Protein AF-A0A7S3J1A9-F1 (afdb_monomer_lite)

Organism: NCBI:txid151035

Sequence (138 aa):
MFFVVIFVLTLVISIMAWPLTWRILWYIKWNLLSIIAGSLINVILKLIMNKLCYNFDHIKRRSLLSIFDFFLLQLAIVAGIVSAISRFGILCAILFLSIMRIDVNSAPDWFSNLLYIDMFNKSYYASILIQHTHNNPI

Foldseek 3Di:
DVVVVVVVVVVVVCVVCVVVVVVVVVVVVVVVVVVVVVVVVVVVVVVVCCVVQDDPPDGPDPPVVVVVVVVVVVVVVVVVVVVVVVVVVVLVVQLVVCVVPLCDDNDDPVVCVVDVPNVSNVVVVVVVVVCCVVPPPD

Radius of gyration: 26.83 Å; chains: 1; bounding box: 64×51×62 Å

Structure (mmCIF, N/CA/C/O backbone):
data_AF-A0A7S3J1A9-F1
#
_entry.id   AF-A0A7S3J1A9-F1
#
loop_
_atom_site.group_PDB
_atom_site.id
_atom_site.type_symbol
_atom_site.label_atom_id
_atom_site.label_alt_id
_atom_site.label_comp_id
_atom_site.label_asym_id
_atom_site.label_entity_id
_atom_site.label_seq_id
_atom_site.pdbx_PDB_ins_code
_atom_site.Cartn_x
_atom_site.Cartn_y
_atom_site.Cartn_z
_atom_site.occupancy
_atom_site.B_iso_or_equiv
_atom_site.auth_seq_id
_atom_site.auth_comp_id
_atom_site.auth_asym_id
_atom_site.auth_atom_id
_atom_site.pdbx_PDB_model_num
ATOM 1 N N . MET A 1 1 ? 38.473 7.982 -18.593 1.00 68.62 1 MET A N 1
ATOM 2 C CA . MET A 1 1 ? 38.228 9.436 -18.426 1.00 68.62 1 MET A CA 1
ATOM 3 C C . MET A 1 1 ? 36.762 9.769 -18.161 1.00 68.62 1 MET A C 1
ATOM 5 O O . MET A 1 1 ? 36.497 10.393 -17.147 1.00 68.62 1 MET A O 1
ATOM 9 N N . PHE A 1 2 ? 35.811 9.319 -18.988 1.00 80.25 2 PHE A N 1
ATOM 10 C CA . PHE A 1 2 ? 34.377 9.636 -18.843 1.00 80.25 2 PHE A CA 1
ATOM 11 C C . PHE A 1 2 ? 33.778 9.320 -17.455 1.00 80.25 2 PHE A C 1
ATOM 13 O O . PHE A 1 2 ? 33.135 10.175 -16.854 1.00 80.25 2 PHE A O 1
ATOM 20 N N . PHE A 1 3 ? 34.081 8.147 -16.887 1.00 86.00 3 PHE A N 1
ATOM 21 C CA . PHE A 1 3 ? 33.621 7.765 -15.542 1.00 86.00 3 PHE A CA 1
ATOM 22 C C . PHE A 1 3 ? 34.115 8.692 -14.424 1.00 86.00 3 PHE A C 1
ATOM 24 O O . PHE A 1 3 ? 33.370 8.977 -13.494 1.00 86.00 3 PHE A O 1
ATOM 31 N N . VAL A 1 4 ? 35.349 9.195 -14.526 1.00 91.00 4 VAL A N 1
ATOM 32 C CA . VAL A 1 4 ? 35.919 10.114 -13.526 1.00 91.00 4 VAL A CA 1
ATOM 33 C C . VAL A 1 4 ? 35.202 11.461 -13.584 1.00 91.00 4 VAL A C 1
ATOM 35 O O . VAL A 1 4 ? 34.870 12.026 -12.548 1.00 91.00 4 VAL A O 1
ATOM 38 N N . VAL A 1 5 ? 34.896 11.944 -14.792 1.00 92.56 5 VAL A N 1
ATOM 39 C CA . VAL A 1 5 ? 34.158 13.199 -14.994 1.00 92.56 5 VAL A CA 1
ATOM 40 C C . VAL A 1 5 ? 32.734 13.096 -14.444 1.00 92.56 5 VAL A C 1
ATOM 42 O O . VAL A 1 5 ? 32.302 13.992 -13.722 1.00 92.56 5 VAL A O 1
ATOM 45 N N . ILE A 1 6 ? 32.030 11.989 -14.713 1.00 94.19 6 ILE A N 1
ATOM 46 C CA . ILE A 1 6 ? 30.692 11.745 -14.152 1.00 94.19 6 ILE A CA 1
ATOM 47 C C . ILE A 1 6 ? 30.747 11.693 -12.629 1.00 94.19 6 ILE A C 1
ATOM 49 O O . ILE A 1 6 ? 29.942 12.354 -11.981 1.00 94.19 6 ILE A O 1
ATOM 53 N N . PHE A 1 7 ? 31.706 10.958 -12.061 1.00 93.69 7 PHE A N 1
ATOM 54 C CA . PHE A 1 7 ? 31.826 10.804 -10.615 1.00 93.69 7 PHE A CA 1
ATOM 55 C C . PHE A 1 7 ? 32.035 12.153 -9.913 1.00 93.69 7 PHE A C 1
ATOM 57 O O . PHE A 1 7 ? 31.325 12.473 -8.958 1.00 93.69 7 PHE A O 1
ATOM 64 N N . VAL A 1 8 ? 32.944 12.986 -10.432 1.00 94.00 8 VAL A N 1
ATOM 65 C CA . VAL A 1 8 ? 33.196 14.333 -9.900 1.00 94.00 8 VAL A CA 1
ATOM 66 C C . VAL A 1 8 ? 31.949 15.215 -10.016 1.00 94.00 8 VAL A C 1
ATOM 68 O O . VAL A 1 8 ? 31.579 15.869 -9.042 1.00 94.00 8 VAL A O 1
ATOM 71 N N . LEU A 1 9 ? 31.249 15.187 -11.155 1.00 91.56 9 LEU A N 1
ATOM 72 C CA . LEU A 1 9 ? 29.998 15.930 -11.341 1.00 91.56 9 LEU A CA 1
ATOM 73 C C . LEU A 1 9 ? 28.907 15.488 -10.359 1.00 91.56 9 LEU A C 1
ATOM 75 O O . LEU A 1 9 ? 28.281 16.338 -9.729 1.00 91.56 9 LEU A O 1
ATOM 79 N N . THR A 1 10 ? 28.705 14.181 -10.170 1.00 91.38 10 THR A N 1
ATOM 80 C CA . THR A 1 10 ? 27.727 13.671 -9.196 1.00 91.38 10 THR A CA 1
ATOM 81 C C . THR A 1 10 ? 28.057 14.092 -7.767 1.00 91.38 10 THR A C 1
ATOM 83 O O . THR A 1 10 ? 27.149 14.420 -7.007 1.00 91.38 10 THR A O 1
ATOM 86 N N . LEU A 1 11 ? 29.342 14.151 -7.406 1.00 92.88 11 LEU A N 1
ATOM 87 C CA . LEU A 1 11 ? 29.784 14.545 -6.068 1.00 92.88 11 LEU A CA 1
ATOM 88 C C . LEU A 1 11 ? 29.520 16.038 -5.818 1.00 92.88 11 LEU A C 1
ATOM 90 O O . LEU A 1 11 ? 28.945 16.403 -4.792 1.00 92.88 11 LEU A O 1
ATOM 94 N N . VAL A 1 12 ? 29.842 16.895 -6.793 1.00 92.31 12 VAL A N 1
ATOM 95 C CA . VAL A 1 12 ? 29.558 18.339 -6.731 1.00 92.31 12 VAL A CA 1
ATOM 96 C C . VAL A 1 12 ? 28.052 18.599 -6.644 1.00 92.31 12 VAL A C 1
ATOM 98 O O . VAL A 1 12 ? 27.609 19.342 -5.767 1.00 92.31 12 VAL A O 1
ATOM 101 N N . ILE A 1 13 ? 27.250 17.940 -7.487 1.00 91.25 13 ILE A N 1
ATOM 102 C CA . ILE A 1 13 ? 25.786 18.071 -7.466 1.00 91.25 13 ILE A CA 1
ATOM 103 C C . ILE A 1 13 ? 25.218 17.597 -6.122 1.00 91.25 13 ILE A C 1
ATOM 105 O O . ILE A 1 13 ? 24.353 18.266 -5.561 1.00 91.25 13 ILE A O 1
ATOM 109 N N . SER A 1 14 ? 25.724 16.494 -5.563 1.00 88.25 14 SER A N 1
ATOM 110 C CA . SER A 1 14 ? 25.272 15.982 -4.266 1.00 88.25 14 SER A CA 1
ATOM 111 C C . SER A 1 14 ? 25.549 16.961 -3.122 1.00 88.25 14 SER A C 1
ATOM 113 O O . SER A 1 14 ? 24.694 17.139 -2.254 1.00 88.25 14 SER A O 1
ATOM 115 N N . ILE A 1 15 ? 26.712 17.623 -3.115 1.00 90.88 15 ILE A N 1
ATOM 116 C CA . ILE A 1 15 ? 27.050 18.636 -2.101 1.00 90.88 15 ILE A CA 1
ATOM 117 C C . ILE A 1 15 ? 26.143 19.863 -2.248 1.00 90.88 15 ILE A C 1
ATOM 119 O O . ILE A 1 15 ? 25.618 20.366 -1.255 1.00 90.88 15 ILE A O 1
ATOM 123 N N . MET A 1 16 ? 25.901 20.322 -3.478 1.00 89.12 16 MET A N 1
ATOM 124 C CA . MET A 1 16 ? 25.015 21.464 -3.735 1.00 89.12 16 MET A CA 1
ATOM 125 C C . MET A 1 16 ? 23.542 21.154 -3.427 1.00 89.12 16 MET A C 1
ATOM 127 O O . MET A 1 16 ? 22.804 22.037 -2.991 1.00 89.12 16 MET A O 1
ATOM 131 N N . ALA A 1 17 ? 23.112 19.903 -3.607 1.00 89.25 17 ALA A N 1
ATOM 132 C CA . ALA A 1 17 ? 21.761 19.448 -3.293 1.00 89.25 17 ALA A CA 1
ATOM 133 C C . ALA A 1 17 ? 21.540 19.194 -1.791 1.00 89.25 17 ALA A C 1
ATOM 135 O O . ALA A 1 17 ? 20.392 19.186 -1.339 1.00 89.25 17 ALA A O 1
ATOM 136 N N . TRP A 1 18 ? 22.602 19.040 -0.993 1.00 88.88 18 TRP A N 1
ATOM 137 C CA . TRP A 1 18 ? 22.519 18.788 0.450 1.00 88.88 18 TRP A CA 1
ATOM 138 C C . TRP A 1 18 ? 21.589 19.753 1.219 1.00 88.88 18 TRP A C 1
ATOM 140 O O . TRP A 1 18 ? 20.672 19.276 1.896 1.00 88.88 18 TRP A O 1
ATOM 150 N N . PRO A 1 19 ? 21.695 21.093 1.092 1.00 90.00 19 PRO A N 1
ATOM 151 C CA . PRO A 1 19 ? 20.779 22.010 1.779 1.00 90.00 19 PRO A CA 1
ATOM 152 C C . PRO A 1 19 ? 19.316 21.852 1.339 1.00 90.00 19 PRO A C 1
ATOM 154 O O . PRO A 1 19 ? 18.408 22.037 2.153 1.00 90.00 19 PRO A O 1
ATOM 157 N N . LEU A 1 20 ? 19.072 21.484 0.076 1.00 85.00 20 LEU A N 1
ATOM 158 C CA . LEU A 1 20 ? 17.727 21.208 -0.429 1.00 85.00 20 LEU A CA 1
ATOM 159 C C . LEU A 1 20 ? 17.166 19.933 0.213 1.00 85.00 20 LEU A C 1
ATOM 161 O O . LEU A 1 20 ? 16.057 19.953 0.748 1.00 85.00 20 LEU A O 1
ATOM 165 N N . THR A 1 21 ? 17.953 18.851 0.232 1.00 84.44 21 THR A N 1
ATOM 166 C CA . THR A 1 21 ? 17.555 17.584 0.867 1.00 84.44 21 THR A CA 1
ATOM 167 C C . THR A 1 21 ? 17.262 17.763 2.356 1.00 84.44 21 THR A C 1
ATOM 169 O O . THR A 1 21 ? 16.259 17.250 2.850 1.00 84.44 21 THR A O 1
ATOM 172 N N . TRP A 1 22 ? 18.057 18.576 3.058 1.00 86.12 22 TRP A N 1
ATOM 173 C CA . TRP A 1 22 ? 17.842 18.876 4.471 1.00 86.12 22 TRP A CA 1
ATOM 174 C C . TRP A 1 22 ? 16.535 19.638 4.717 1.00 86.12 22 TRP A C 1
ATOM 176 O O . TRP A 1 22 ? 15.776 19.291 5.622 1.00 86.12 22 TRP A O 1
ATOM 186 N N . ARG A 1 23 ? 16.215 20.641 3.888 1.00 85.31 23 ARG A N 1
ATOM 187 C CA . ARG A 1 23 ? 14.939 21.377 3.980 1.00 85.31 23 ARG A CA 1
ATOM 188 C C . ARG A 1 23 ? 13.735 20.472 3.732 1.00 85.31 23 ARG A C 1
ATOM 190 O O . ARG A 1 23 ? 12.756 20.550 4.471 1.00 85.31 23 ARG A O 1
ATOM 197 N N . ILE A 1 24 ? 13.825 19.596 2.732 1.00 81.94 24 ILE A N 1
ATOM 198 C CA . ILE A 1 24 ? 12.774 18.622 2.417 1.00 81.94 24 ILE A CA 1
ATOM 199 C C . ILE A 1 24 ? 12.571 17.660 3.596 1.00 81.94 24 ILE A C 1
ATOM 201 O O . ILE A 1 24 ? 11.437 17.454 4.024 1.00 81.94 24 ILE A O 1
ATOM 205 N N . LEU A 1 25 ? 13.650 17.138 4.187 1.00 82.38 25 LEU A N 1
ATOM 206 C CA . LEU A 1 25 ? 13.582 16.266 5.366 1.00 82.38 25 LEU A CA 1
ATOM 207 C C . LEU A 1 25 ? 12.901 16.944 6.561 1.00 82.38 25 LEU A C 1
ATOM 209 O O . LEU A 1 25 ? 12.049 16.336 7.208 1.00 82.38 25 LEU A O 1
ATOM 213 N N . TRP A 1 26 ? 13.222 18.210 6.839 1.00 81.88 26 TRP A N 1
ATOM 214 C CA . TRP A 1 26 ? 12.584 18.958 7.928 1.00 81.88 26 TRP A CA 1
ATOM 215 C C . TRP A 1 26 ? 11.103 19.235 7.687 1.00 81.88 26 TRP A C 1
ATOM 217 O O . TRP A 1 26 ? 10.315 19.192 8.633 1.00 81.88 26 TRP A O 1
ATOM 227 N N . TYR A 1 27 ? 10.712 19.475 6.437 1.00 81.25 27 TYR A N 1
ATOM 228 C CA . TYR A 1 27 ? 9.307 19.633 6.076 1.00 81.25 27 TYR A CA 1
ATOM 229 C C . TYR A 1 27 ? 8.535 18.315 6.234 1.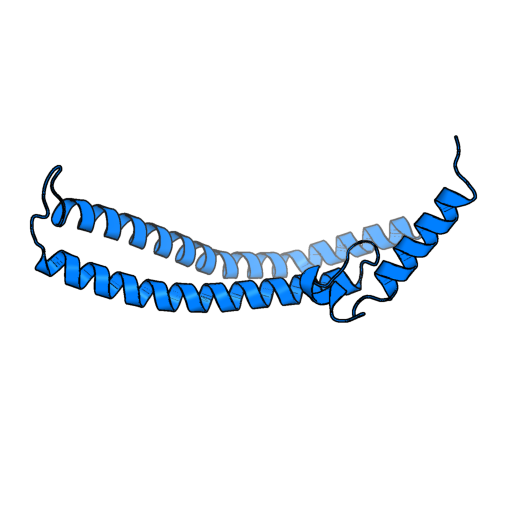00 81.25 27 TYR A C 1
ATOM 231 O O . TYR A 1 27 ? 7.450 18.278 6.813 1.00 81.25 27 TYR A O 1
ATOM 239 N N . ILE A 1 28 ? 9.134 17.203 5.798 1.00 82.38 28 ILE A N 1
ATOM 240 C CA . ILE A 1 28 ? 8.545 15.865 5.911 1.00 82.38 28 ILE A CA 1
ATOM 241 C C . ILE A 1 28 ? 8.446 15.417 7.376 1.00 82.38 28 ILE A C 1
ATOM 243 O O . ILE A 1 28 ? 7.468 14.766 7.736 1.00 82.38 28 ILE A O 1
ATOM 247 N N . LYS A 1 29 ? 9.398 15.791 8.243 1.00 83.81 29 LYS A N 1
ATOM 248 C CA . LYS A 1 29 ? 9.416 15.407 9.666 1.00 83.81 29 LYS A CA 1
ATOM 249 C C . LYS A 1 29 ? 8.092 15.704 10.372 1.00 83.81 29 LYS A C 1
ATOM 251 O O . LYS A 1 29 ? 7.569 14.834 11.062 1.00 83.81 29 LYS A O 1
ATOM 256 N N . TRP A 1 30 ? 7.550 16.909 10.206 1.00 78.38 30 TRP A N 1
ATOM 257 C CA . TRP A 1 30 ? 6.307 17.306 10.874 1.00 78.38 30 TRP A CA 1
ATOM 258 C C . TRP A 1 30 ? 5.088 16.557 10.330 1.00 78.38 30 TRP A C 1
ATOM 260 O O . TRP A 1 30 ? 4.215 16.171 11.107 1.00 78.38 30 TRP A O 1
ATOM 270 N N . ASN A 1 31 ? 5.075 16.267 9.028 1.00 79.06 31 ASN A N 1
ATOM 271 C CA . ASN A 1 31 ? 4.033 15.453 8.402 1.00 79.06 31 ASN A CA 1
ATOM 272 C C . ASN A 1 31 ? 4.106 13.981 8.838 1.00 79.06 31 ASN A C 1
ATOM 274 O O . ASN A 1 31 ? 3.083 13.365 9.110 1.00 79.06 31 ASN A O 1
ATOM 278 N N . LEU A 1 32 ? 5.304 13.405 8.966 1.00 77.75 32 LEU A N 1
ATOM 279 C CA . LEU A 1 32 ? 5.461 12.047 9.498 1.00 77.75 32 LEU A CA 1
ATOM 280 C C . LEU A 1 32 ? 5.003 11.967 10.957 1.00 77.75 32 LEU A C 1
ATOM 282 O O . LEU A 1 32 ? 4.336 11.010 11.349 1.00 77.75 32 LEU A O 1
ATOM 286 N N . LEU A 1 33 ? 5.319 12.987 11.754 1.00 77.69 33 LEU A N 1
ATOM 287 C CA . LEU A 1 33 ? 4.950 13.031 13.163 1.00 77.69 33 LEU A CA 1
ATOM 288 C C . LEU A 1 33 ? 3.432 13.170 13.348 1.00 77.69 33 LEU A C 1
ATOM 290 O O . LEU A 1 33 ? 2.875 12.506 14.219 1.00 77.69 33 LEU A O 1
ATOM 294 N N . SER A 1 34 ? 2.745 13.944 12.501 1.00 77.12 34 SER A N 1
ATOM 295 C CA . SER A 1 34 ? 1.280 14.045 12.534 1.00 77.12 34 SER A CA 1
ATOM 296 C C . SER A 1 34 ? 0.590 12.736 12.133 1.00 77.12 34 SER A C 1
ATOM 298 O O . SER A 1 34 ? -0.392 12.351 12.769 1.00 77.12 34 SER A O 1
ATOM 300 N N . ILE A 1 35 ? 1.136 12.000 11.157 1.00 79.38 35 ILE A N 1
ATOM 301 C CA . ILE A 1 35 ? 0.634 10.671 10.765 1.00 79.38 35 ILE A CA 1
ATOM 302 C C . ILE A 1 35 ? 0.774 9.676 11.925 1.00 79.38 35 ILE A C 1
ATOM 304 O O . ILE A 1 35 ? -0.188 8.987 12.277 1.00 79.38 35 ILE A O 1
ATOM 308 N N . ILE A 1 36 ? 1.952 9.623 12.556 1.00 80.19 36 ILE A N 1
ATOM 309 C CA . ILE A 1 36 ? 2.204 8.722 13.688 1.00 80.19 36 ILE A CA 1
ATOM 310 C C . ILE A 1 36 ? 1.300 9.090 14.870 1.00 80.19 36 ILE A C 1
ATOM 312 O O . ILE A 1 36 ? 0.636 8.211 15.426 1.00 80.19 36 ILE A O 1
ATOM 316 N N . ALA A 1 37 ? 1.208 10.379 15.210 1.00 79.25 37 ALA A N 1
ATOM 317 C CA . ALA A 1 37 ? 0.355 10.866 16.289 1.00 79.25 37 ALA A CA 1
ATOM 318 C C . ALA A 1 37 ? -1.125 10.525 16.053 1.00 79.25 37 ALA A C 1
ATOM 320 O O . ALA A 1 37 ? -1.784 10.018 16.960 1.00 79.25 37 ALA A O 1
ATOM 321 N N . GLY A 1 38 ? -1.636 10.715 14.832 1.00 82.19 38 GLY A N 1
ATOM 322 C CA . GLY A 1 38 ? -3.009 10.350 14.478 1.00 82.19 38 GLY A CA 1
ATOM 323 C C . GLY A 1 38 ? -3.289 8.853 14.647 1.00 82.19 38 GLY A C 1
ATOM 324 O O . GLY A 1 38 ? -4.330 8.470 15.186 1.00 82.19 38 GLY A O 1
ATOM 325 N N . SER A 1 39 ? -2.339 7.993 14.260 1.00 79.88 39 SER A N 1
ATOM 326 C CA . SER A 1 39 ? -2.469 6.543 14.457 1.00 79.88 39 SER A CA 1
ATOM 327 C C . SER A 1 39 ? -2.525 6.161 15.942 1.00 79.88 39 SER A C 1
ATOM 329 O O . SER A 1 39 ? -3.385 5.376 16.345 1.00 79.88 39 SER A O 1
ATOM 331 N N . LEU A 1 40 ? -1.676 6.777 16.772 1.00 83.81 40 LEU A N 1
ATOM 332 C CA . LEU A 1 40 ? -1.622 6.527 18.211 1.00 83.81 40 LEU A CA 1
ATOM 333 C C . LEU A 1 40 ? -2.903 6.986 18.908 1.00 83.81 40 LEU A C 1
ATOM 335 O O . LEU A 1 40 ? -3.453 6.242 19.717 1.00 83.81 40 LEU A O 1
ATOM 339 N N . ILE A 1 41 ? -3.421 8.165 18.553 1.00 85.94 41 ILE A N 1
ATOM 340 C CA . ILE A 1 41 ? -4.686 8.684 19.091 1.00 85.94 41 ILE A CA 1
ATOM 341 C C . ILE A 1 41 ? -5.835 7.711 18.796 1.00 85.94 41 ILE A C 1
ATOM 343 O O . ILE A 1 41 ? -6.615 7.401 19.695 1.00 85.94 41 ILE A O 1
ATOM 347 N N . ASN A 1 42 ? -5.908 7.163 17.580 1.00 84.69 42 ASN A N 1
ATOM 348 C CA . ASN A 1 42 ? -6.931 6.178 17.219 1.00 84.69 42 ASN A CA 1
ATOM 349 C C . ASN A 1 42 ? -6.823 4.877 18.027 1.00 84.69 42 ASN A C 1
ATOM 351 O O . ASN A 1 42 ? -7.843 4.331 18.453 1.00 84.69 42 ASN A O 1
ATOM 355 N N . VAL A 1 43 ? -5.606 4.374 18.258 1.00 87.25 43 VAL A N 1
ATOM 356 C CA . VAL A 1 43 ? -5.383 3.178 19.089 1.00 87.25 43 VAL A CA 1
ATOM 357 C C . VAL A 1 43 ? -5.808 3.439 20.533 1.00 87.25 43 VAL A C 1
ATOM 359 O O . VAL A 1 43 ? -6.539 2.638 21.114 1.00 87.25 43 VAL A O 1
ATOM 362 N N . ILE A 1 44 ? -5.412 4.583 21.092 1.00 89.25 44 ILE A N 1
ATOM 363 C CA . ILE A 1 44 ? -5.767 4.981 22.457 1.00 89.25 44 ILE A CA 1
ATOM 364 C C . ILE A 1 44 ? -7.287 5.130 22.596 1.00 89.25 44 ILE A C 1
ATOM 366 O O . ILE A 1 44 ? -7.866 4.573 23.527 1.00 89.25 44 ILE A O 1
ATOM 370 N N . LEU A 1 45 ? -7.957 5.800 21.652 1.00 87.62 45 LEU A N 1
ATOM 371 C CA . LEU A 1 45 ? -9.417 5.941 21.646 1.00 87.62 45 LEU A CA 1
ATOM 372 C C . LEU A 1 45 ? -10.121 4.583 21.632 1.00 87.62 45 LEU A C 1
ATOM 374 O O . LEU A 1 45 ? -11.037 4.366 22.426 1.00 87.62 45 LEU A O 1
ATOM 378 N N . LYS A 1 46 ? -9.669 3.644 20.792 1.00 86.12 46 LYS A N 1
ATOM 379 C CA . LYS A 1 46 ? -10.222 2.283 20.757 1.00 86.12 46 LYS A CA 1
ATOM 380 C C . LYS A 1 46 ? -10.019 1.548 22.079 1.00 86.12 46 LYS A C 1
ATOM 382 O O . LYS A 1 46 ? -10.957 0.917 22.554 1.00 86.12 46 LYS A O 1
ATOM 387 N N . LEU A 1 47 ? -8.843 1.649 22.702 1.00 89.12 47 LEU A N 1
ATOM 388 C CA . LEU A 1 47 ? -8.573 1.020 24.000 1.00 89.12 47 LEU A CA 1
ATOM 389 C C . LEU A 1 47 ? -9.458 1.593 25.114 1.00 89.12 47 LEU A C 1
ATOM 391 O O . LEU A 1 47 ? -10.031 0.832 25.897 1.00 89.12 47 LEU A O 1
ATOM 395 N N . ILE A 1 48 ? -9.609 2.920 25.166 1.00 88.88 48 ILE A N 1
ATOM 396 C CA . ILE A 1 48 ? -10.465 3.591 26.152 1.00 88.88 48 ILE A CA 1
ATOM 397 C C . ILE A 1 48 ? -11.926 3.184 25.938 1.00 88.88 48 ILE A C 1
ATOM 399 O O . ILE A 1 48 ? -12.592 2.780 26.890 1.00 88.88 48 ILE A O 1
ATOM 403 N N . MET A 1 49 ? -12.424 3.239 24.700 1.00 85.19 49 MET A N 1
ATOM 404 C CA . MET A 1 49 ? -13.809 2.867 24.400 1.00 85.19 49 MET A CA 1
ATOM 405 C C . MET A 1 49 ? -14.081 1.392 24.665 1.00 85.19 49 MET A C 1
ATOM 407 O O . MET A 1 49 ? -15.136 1.072 25.210 1.00 85.19 49 MET A O 1
ATOM 411 N N . ASN A 1 50 ? -13.126 0.507 24.369 1.00 86.69 50 ASN A N 1
ATOM 412 C CA . ASN A 1 50 ? -13.269 -0.913 24.662 1.00 86.69 50 ASN A CA 1
ATOM 413 C 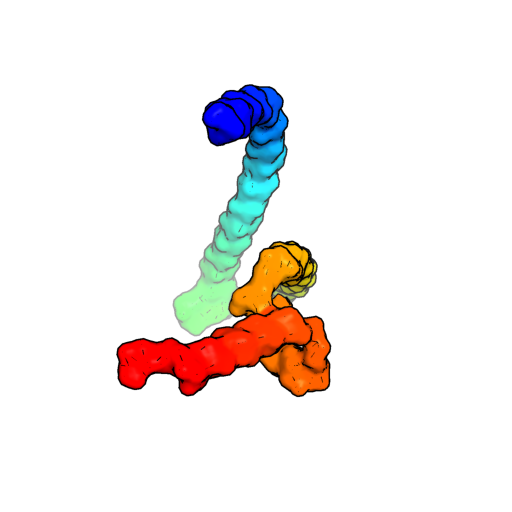C . ASN A 1 50 ? -13.419 -1.142 26.175 1.00 86.69 50 ASN A C 1
ATOM 415 O O . ASN A 1 50 ? -14.364 -1.785 26.619 1.00 86.69 50 ASN A O 1
ATOM 419 N N . LYS A 1 51 ? -12.571 -0.493 26.983 1.00 87.12 51 LYS A N 1
ATOM 420 C CA . LYS A 1 51 ? -12.632 -0.570 28.451 1.00 87.12 51 LYS A CA 1
ATOM 421 C C . LYS A 1 51 ? -13.919 0.020 29.047 1.00 87.12 51 LYS A C 1
ATOM 423 O O . LYS A 1 51 ? -14.367 -0.429 30.102 1.00 87.12 51 LYS A O 1
ATOM 428 N N . LEU A 1 52 ? -14.500 1.042 28.414 1.00 85.19 52 LEU A N 1
ATOM 429 C CA . LEU A 1 52 ? -15.726 1.695 28.890 1.00 85.19 52 LEU A CA 1
ATOM 430 C C . LEU A 1 52 ? -17.007 0.967 28.454 1.00 85.19 52 LEU A C 1
ATOM 432 O O . LEU A 1 52 ? -17.960 0.896 29.234 1.00 85.19 52 LEU A O 1
ATOM 436 N N . CYS A 1 53 ? -17.048 0.454 27.224 1.00 84.19 53 CYS A N 1
ATOM 437 C CA . CYS A 1 53 ? -18.260 -0.103 26.621 1.00 84.19 53 CYS A CA 1
ATOM 438 C C . CYS A 1 53 ? -18.381 -1.620 26.800 1.00 84.19 53 CYS A C 1
ATOM 440 O O . CYS A 1 53 ? -19.505 -2.117 26.922 1.00 84.19 53 CYS A O 1
ATOM 442 N N . TYR A 1 54 ? -17.258 -2.341 26.865 1.00 82.50 54 TYR A N 1
ATOM 443 C CA . TYR A 1 54 ? -17.231 -3.796 26.971 1.00 82.50 54 TYR A CA 1
ATOM 444 C C . TYR A 1 54 ? -16.786 -4.253 28.365 1.00 82.50 54 TYR A C 1
ATOM 446 O O . TYR A 1 54 ? -15.826 -3.752 28.949 1.00 82.50 54 TYR A O 1
ATOM 454 N N . ASN A 1 55 ? -17.520 -5.219 28.907 1.00 81.12 55 ASN A N 1
ATOM 455 C CA . ASN A 1 55 ? -17.060 -6.120 29.956 1.00 81.12 55 ASN A CA 1
ATOM 456 C C . ASN A 1 55 ? -16.700 -7.466 29.317 1.00 81.12 55 ASN A C 1
ATOM 458 O O . ASN A 1 55 ? -17.112 -7.720 28.190 1.00 81.12 55 ASN A O 1
ATOM 462 N N . PHE A 1 56 ? -15.987 -8.331 30.047 1.00 73.12 56 PHE A N 1
ATOM 463 C CA . PHE A 1 56 ? -15.541 -9.641 29.547 1.00 73.12 56 PHE A CA 1
ATOM 464 C C . PHE A 1 56 ? -16.658 -10.450 28.855 1.00 73.12 56 PHE A C 1
ATOM 466 O O . PHE A 1 56 ? -16.397 -11.033 27.810 1.00 73.12 56 PHE A O 1
ATOM 473 N N . ASP A 1 57 ? -17.899 -10.380 29.363 1.00 77.75 57 ASP A N 1
ATOM 474 C CA . ASP A 1 57 ? -19.020 -11.190 28.855 1.00 77.75 57 ASP A CA 1
ATOM 475 C C . ASP A 1 57 ? -20.228 -10.397 28.323 1.00 77.75 57 ASP A C 1
ATOM 477 O O . ASP A 1 57 ? -21.144 -10.980 27.748 1.00 77.75 57 ASP A O 1
ATOM 481 N N . HIS A 1 58 ? -20.298 -9.074 28.519 1.00 81.94 58 HIS A N 1
ATOM 482 C CA . HIS A 1 58 ? -21.476 -8.297 28.108 1.00 81.94 58 HIS A CA 1
ATOM 483 C C . HIS A 1 58 ? -21.172 -6.831 27.787 1.00 81.94 58 HIS A C 1
ATOM 485 O O . HIS A 1 58 ? -20.222 -6.225 28.286 1.00 81.94 58 HIS A O 1
ATOM 491 N N . ILE A 1 59 ? -22.039 -6.231 26.970 1.00 84.94 59 ILE A N 1
ATOM 492 C CA . ILE A 1 59 ? -21.977 -4.812 26.609 1.00 84.94 59 ILE A CA 1
ATOM 493 C C . ILE A 1 59 ? -22.601 -3.993 27.745 1.00 84.94 59 ILE A C 1
ATOM 495 O O . ILE A 1 59 ? -23.803 -4.078 27.989 1.00 84.94 59 ILE A O 1
ATOM 499 N N . LYS A 1 60 ? -21.797 -3.169 28.428 1.00 84.00 60 LYS A N 1
ATOM 500 C CA . LYS A 1 60 ? -22.254 -2.331 29.555 1.00 84.00 60 LYS A CA 1
ATOM 501 C C . LYS A 1 60 ? -23.212 -1.224 29.114 1.00 84.00 60 LYS A C 1
ATOM 503 O O . LYS A 1 60 ? -24.167 -0.909 29.818 1.00 84.00 60 LYS A O 1
ATOM 508 N N . ARG A 1 61 ? -22.909 -0.561 27.993 1.00 84.44 61 ARG A N 1
ATOM 509 C CA . ARG A 1 61 ? -23.613 0.650 27.536 1.00 84.44 61 ARG A CA 1
ATOM 510 C C . ARG A 1 61 ? -23.817 0.623 26.025 1.00 84.44 61 ARG A C 1
ATOM 512 O O . ARG A 1 61 ? -23.000 1.132 25.264 1.00 84.44 61 ARG A O 1
ATOM 519 N N . ARG A 1 62 ? -24.945 0.051 25.597 1.00 86.38 62 ARG A N 1
ATOM 520 C CA . ARG A 1 62 ? -25.299 -0.119 24.176 1.00 86.38 62 ARG A CA 1
ATOM 521 C C . ARG A 1 62 ? -25.449 1.206 23.416 1.00 86.38 62 ARG A C 1
ATOM 523 O O . ARG A 1 62 ? -25.070 1.284 22.250 1.00 86.38 62 ARG A O 1
ATOM 530 N N . SER A 1 63 ? -25.973 2.245 24.068 1.00 87.44 63 SER A N 1
ATOM 531 C CA . SER A 1 63 ? -26.167 3.565 23.451 1.00 87.44 63 SER A CA 1
ATOM 532 C C . SER A 1 63 ? -24.841 4.243 23.095 1.00 87.44 63 SER A C 1
ATOM 534 O O . SER A 1 63 ? -24.677 4.697 21.967 1.00 87.44 63 SER A O 1
ATOM 536 N N . LEU A 1 64 ? -23.872 4.248 24.018 1.00 86.38 64 LEU A N 1
ATOM 537 C CA . LEU A 1 64 ? -22.539 4.813 23.774 1.00 86.38 64 LEU A CA 1
ATOM 538 C C . LEU A 1 64 ? -21.784 4.054 22.685 1.00 86.38 64 LEU A C 1
ATOM 540 O O . LEU A 1 64 ? -21.158 4.682 21.836 1.00 86.38 64 LEU A O 1
ATOM 544 N N . LEU A 1 65 ? -21.891 2.723 22.679 1.00 87.44 65 LEU A N 1
ATOM 545 C CA . LEU A 1 65 ? -21.272 1.902 21.645 1.00 87.44 65 LEU A CA 1
ATOM 546 C C . LEU A 1 65 ? -21.809 2.256 20.251 1.00 87.44 65 LEU A C 1
ATOM 548 O O . LEU A 1 65 ? -21.030 2.473 19.334 1.00 87.44 65 LEU A O 1
ATOM 552 N N . SER A 1 66 ? -23.128 2.412 20.119 1.00 88.62 66 SER A N 1
ATOM 553 C CA . SER A 1 66 ? -23.760 2.730 18.830 1.00 88.62 66 SER A CA 1
ATOM 554 C C . SER A 1 66 ? -23.320 4.096 18.283 1.00 88.62 6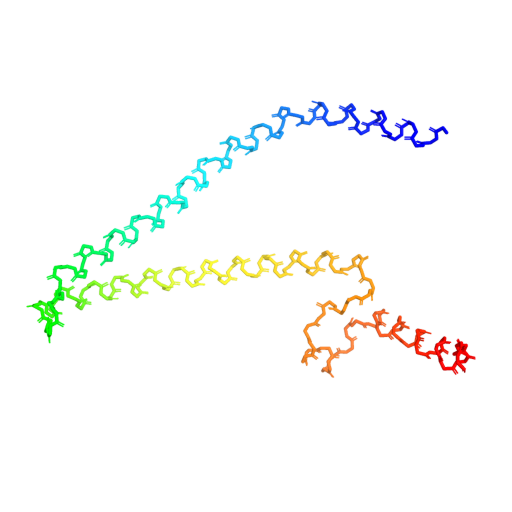6 SER A C 1
ATOM 556 O O . SER A 1 66 ? -23.088 4.239 17.085 1.00 88.62 66 SER A O 1
ATOM 558 N N . ILE A 1 67 ? -23.165 5.101 19.157 1.00 90.25 67 ILE A N 1
ATOM 559 C CA . ILE A 1 67 ? -22.659 6.432 18.774 1.00 90.25 67 ILE A CA 1
ATOM 560 C C . ILE A 1 67 ? -21.192 6.344 18.334 1.00 90.25 67 ILE A C 1
ATOM 562 O O . ILE A 1 67 ? -20.801 6.961 17.343 1.00 90.25 67 ILE A O 1
ATOM 566 N N . PHE A 1 68 ? -20.380 5.568 19.053 1.00 88.25 68 PHE A N 1
ATOM 567 C CA . PHE A 1 68 ? -18.972 5.383 18.721 1.00 88.25 68 PHE A CA 1
ATOM 568 C C 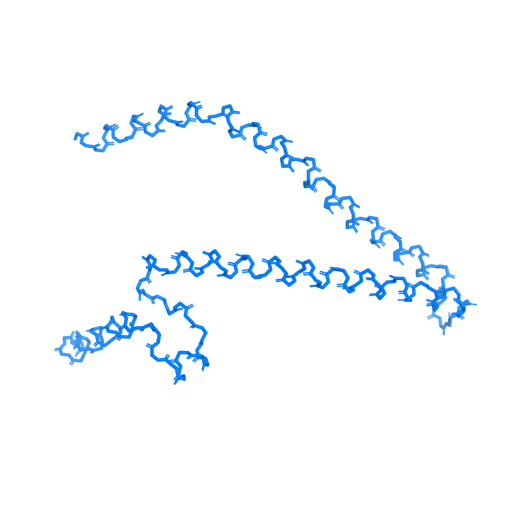. PHE A 1 68 ? -18.777 4.627 17.401 1.00 88.25 68 PHE A C 1
ATOM 570 O O . PHE A 1 68 ? -17.972 5.053 16.575 1.00 88.25 68 PHE A O 1
ATOM 577 N N . ASP A 1 69 ? -19.544 3.565 17.163 1.00 88.31 69 ASP A N 1
ATOM 578 C CA . ASP A 1 69 ? -19.502 2.810 15.909 1.00 88.31 69 ASP A CA 1
ATOM 579 C C . ASP A 1 69 ? -19.935 3.676 14.722 1.00 88.31 69 ASP A C 1
ATOM 581 O O . ASP A 1 69 ? -19.310 3.633 13.662 1.00 88.31 69 ASP A O 1
ATOM 585 N N . PHE A 1 70 ? -20.944 4.533 14.906 1.00 91.62 70 PHE A N 1
ATOM 586 C CA . PHE A 1 70 ? -21.345 5.499 13.886 1.00 91.62 70 PHE A CA 1
ATOM 587 C C . PHE A 1 70 ? -20.224 6.501 13.564 1.00 91.62 70 PHE A C 1
ATOM 589 O O . PHE A 1 70 ? -19.946 6.770 12.395 1.00 91.62 70 PHE A O 1
ATOM 596 N N . PHE A 1 71 ? -19.529 7.010 14.584 1.00 88.50 71 PHE A N 1
ATOM 597 C CA . PHE A 1 71 ? -18.380 7.895 14.390 1.00 88.50 71 PHE A CA 1
ATOM 598 C C . PHE A 1 71 ? -17.209 7.185 13.690 1.00 88.50 71 PHE A C 1
ATOM 600 O O . PHE A 1 71 ? -16.615 7.728 12.755 1.00 88.50 71 PHE A O 1
ATOM 607 N N . LEU A 1 72 ? -16.903 5.944 14.082 1.00 87.12 72 LEU A N 1
ATOM 608 C CA . LEU A 1 72 ? -15.888 5.125 13.417 1.00 87.12 72 LEU A CA 1
ATOM 609 C C . LEU A 1 72 ? -16.235 4.849 11.955 1.00 87.12 72 LEU A C 1
ATOM 611 O O . LEU A 1 72 ? -15.340 4.870 11.112 1.00 87.12 72 LEU A O 1
ATOM 615 N N . LEU A 1 73 ? -17.511 4.622 11.644 1.00 89.19 73 LEU A N 1
ATOM 616 C CA . LEU A 1 73 ? -17.976 4.411 10.278 1.00 89.19 73 LEU A CA 1
ATOM 617 C C . LEU A 1 73 ? -17.726 5.650 9.409 1.00 89.19 73 LEU A C 1
ATOM 619 O O . LEU A 1 73 ? -17.198 5.523 8.306 1.00 89.19 73 LEU A O 1
ATOM 623 N N . GLN A 1 74 ? -18.022 6.851 9.913 1.00 89.00 74 GLN A N 1
ATOM 624 C CA . GLN A 1 74 ? -17.731 8.096 9.192 1.00 89.00 74 GLN A CA 1
ATOM 625 C C . GLN A 1 74 ? -16.228 8.279 8.942 1.00 89.00 74 GLN A C 1
ATOM 627 O O . GLN A 1 74 ? -15.818 8.581 7.819 1.00 89.00 74 GLN A O 1
ATOM 632 N N . LEU A 1 75 ? -15.392 8.035 9.957 1.00 85.81 75 LEU A N 1
ATOM 633 C CA . LEU A 1 75 ? -13.936 8.080 9.802 1.00 85.81 75 LEU A CA 1
ATOM 634 C C . LEU A 1 75 ? -13.425 7.030 8.807 1.00 85.81 75 LEU A C 1
ATOM 636 O O . LEU A 1 75 ? -12.517 7.317 8.027 1.00 85.81 75 LEU A O 1
ATOM 640 N N . ALA A 1 76 ? -14.011 5.831 8.803 1.00 84.38 76 ALA A N 1
ATOM 641 C CA . ALA A 1 76 ? -13.648 4.760 7.882 1.00 84.38 76 ALA A CA 1
ATOM 642 C C . ALA A 1 76 ? -13.968 5.118 6.425 1.00 84.38 76 ALA A C 1
ATOM 644 O O . ALA A 1 76 ? -13.169 4.808 5.543 1.00 84.38 76 ALA A O 1
ATOM 645 N N . ILE A 1 77 ? -15.080 5.816 6.167 1.00 88.56 77 ILE A N 1
ATOM 646 C CA . ILE A 1 77 ? -15.414 6.319 4.826 1.00 88.56 77 ILE A CA 1
ATOM 647 C C . ILE A 1 77 ? -14.336 7.294 4.344 1.00 88.56 77 ILE A C 1
ATOM 649 O O . ILE A 1 77 ? -13.792 7.121 3.253 1.00 88.56 77 ILE A O 1
ATOM 653 N N . VAL A 1 78 ? -13.974 8.281 5.169 1.00 86.62 78 VAL A N 1
ATOM 654 C CA . VAL A 1 78 ? -12.931 9.261 4.820 1.00 86.62 78 VAL A CA 1
ATOM 655 C C . VAL A 1 78 ? -11.585 8.568 4.593 1.00 86.62 78 VAL A C 1
ATOM 657 O O . VAL A 1 78 ? -10.918 8.824 3.591 1.00 86.62 78 VAL A O 1
ATOM 660 N N . ALA A 1 79 ? -11.203 7.641 5.475 1.00 85.62 79 ALA A N 1
ATOM 661 C CA . ALA A 1 79 ? -9.977 6.861 5.327 1.00 85.62 79 ALA A CA 1
ATOM 662 C C . ALA A 1 79 ? -9.979 6.012 4.043 1.00 85.62 79 ALA A C 1
ATOM 664 O O . ALA A 1 79 ? -8.957 5.926 3.360 1.00 85.62 79 ALA A O 1
ATOM 665 N N . GLY A 1 80 ? -11.125 5.429 3.684 1.00 86.50 80 GLY A N 1
ATOM 666 C CA . GLY A 1 80 ? -11.312 4.686 2.442 1.00 86.50 80 GLY A CA 1
ATOM 667 C C . GLY A 1 80 ? -11.083 5.554 1.206 1.00 86.50 80 GLY A C 1
ATOM 668 O O . GLY A 1 80 ? -10.342 5.152 0.311 1.00 86.50 80 GLY A O 1
ATOM 669 N N . ILE A 1 81 ? -11.633 6.773 1.189 1.00 90.88 81 ILE A N 1
ATOM 670 C CA . ILE A 1 81 ? -11.437 7.737 0.095 1.00 90.88 81 ILE A CA 1
ATOM 671 C C . ILE A 1 81 ? -9.958 8.115 -0.033 1.00 90.88 81 ILE A C 1
ATOM 673 O O . ILE A 1 81 ? -9.387 8.020 -1.119 1.00 90.88 81 ILE A O 1
ATOM 677 N N . VAL A 1 82 ? -9.307 8.484 1.074 1.00 88.50 82 VAL A N 1
ATOM 678 C CA . VAL A 1 82 ? -7.877 8.836 1.074 1.00 88.50 82 VAL A CA 1
ATOM 679 C C . VAL A 1 82 ? -7.020 7.657 0.603 1.00 88.50 82 VAL A C 1
ATOM 681 O O . VAL A 1 82 ? -6.108 7.842 -0.203 1.00 88.50 82 VAL A O 1
ATOM 684 N N . SER A 1 83 ? -7.329 6.434 1.046 1.00 86.50 83 SER A N 1
ATOM 685 C CA . SER A 1 83 ? -6.622 5.230 0.602 1.00 86.50 83 SER A CA 1
ATOM 686 C C . SER A 1 83 ? -6.850 4.918 -0.877 1.00 86.50 83 SER A C 1
ATOM 688 O O . SER A 1 83 ? -5.957 4.363 -1.516 1.00 86.50 83 SER A O 1
ATOM 690 N N . ALA A 1 84 ? -8.027 5.213 -1.426 1.00 89.81 84 ALA A N 1
ATOM 691 C CA . ALA A 1 84 ? -8.294 5.020 -2.845 1.00 89.81 84 ALA A CA 1
ATOM 692 C C . ALA A 1 84 ? -7.472 6.005 -3.687 1.00 89.81 84 ALA A C 1
ATOM 694 O O . ALA A 1 84 ? -6.818 5.597 -4.646 1.00 89.81 84 ALA A O 1
ATOM 695 N N . ILE A 1 85 ? -7.427 7.276 -3.272 1.00 92.75 85 ILE A N 1
ATOM 696 C CA . ILE A 1 85 ? -6.633 8.321 -3.931 1.00 92.75 85 ILE A CA 1
ATOM 697 C C . ILE A 1 85 ? -5.137 7.988 -3.879 1.00 92.75 85 ILE A C 1
ATOM 699 O O . ILE A 1 85 ? -4.451 8.078 -4.896 1.00 92.75 85 ILE A O 1
ATOM 703 N N . SER A 1 86 ? -4.618 7.563 -2.722 1.00 89.62 86 SER A N 1
ATOM 704 C CA . SER A 1 86 ? -3.197 7.217 -2.594 1.00 89.62 86 SER A CA 1
ATOM 705 C C . SER A 1 86 ? -2.818 6.009 -3.452 1.00 89.62 86 SER A C 1
ATOM 707 O O . SER A 1 86 ? -1.795 6.044 -4.135 1.00 89.62 86 SER A O 1
ATOM 709 N N . ARG A 1 87 ? -3.662 4.969 -3.493 1.00 88.69 87 ARG A N 1
ATOM 710 C CA . ARG A 1 87 ? -3.468 3.810 -4.379 1.00 88.69 87 ARG A CA 1
ATOM 711 C C . ARG A 1 87 ? -3.488 4.208 -5.847 1.00 88.69 87 ARG A C 1
ATOM 713 O O . ARG A 1 87 ? -2.636 3.746 -6.594 1.00 88.69 87 ARG A O 1
ATOM 720 N N . PHE A 1 88 ? -4.415 5.075 -6.246 1.00 89.50 88 PHE A N 1
ATOM 721 C CA . PHE A 1 88 ? -4.465 5.592 -7.609 1.00 89.50 88 PHE A CA 1
ATOM 722 C C . PHE A 1 88 ? -3.172 6.334 -7.975 1.00 89.50 88 PHE A C 1
ATOM 724 O O . PHE A 1 88 ? -2.576 6.051 -9.010 1.00 89.50 88 PHE A O 1
ATOM 731 N N . GLY A 1 89 ? -2.674 7.206 -7.091 1.00 91.31 89 GLY A N 1
ATOM 732 C CA . GLY A 1 89 ? -1.401 7.902 -7.293 1.00 91.31 89 GLY A CA 1
ATOM 733 C C . GLY A 1 89 ? -0.203 6.954 -7.424 1.00 91.31 89 GLY A C 1
ATOM 734 O O . GLY A 1 89 ? 0.612 7.115 -8.331 1.00 91.31 89 GLY A O 1
ATOM 735 N N . ILE A 1 90 ? -0.120 5.933 -6.563 1.00 89.62 90 ILE A N 1
ATOM 736 C CA . ILE A 1 90 ? 0.934 4.908 -6.624 1.00 89.62 90 ILE A CA 1
ATOM 737 C C . ILE A 1 90 ? 0.850 4.114 -7.933 1.00 89.62 90 ILE A C 1
ATOM 739 O O . ILE A 1 90 ? 1.874 3.907 -8.577 1.00 89.62 90 ILE A O 1
ATOM 743 N N . LEU A 1 91 ? -0.349 3.702 -8.354 1.00 87.94 91 LEU A N 1
ATOM 744 C CA . LEU A 1 91 ? -0.546 2.981 -9.615 1.00 87.94 91 LEU A CA 1
ATOM 745 C C . LEU A 1 91 ? -0.111 3.821 -10.816 1.00 87.94 91 LEU A C 1
ATOM 747 O O . LEU A 1 91 ? 0.610 3.314 -11.668 1.00 87.94 91 LEU A O 1
ATOM 751 N N . CYS A 1 92 ? -0.465 5.107 -10.858 1.00 87.06 92 CYS A N 1
ATOM 752 C CA . CYS A 1 92 ? 0.012 6.016 -11.899 1.00 87.06 92 CYS A CA 1
ATOM 753 C C . CYS A 1 92 ? 1.544 6.111 -11.911 1.00 87.06 92 CYS A C 1
ATOM 755 O O . CYS A 1 92 ? 2.152 6.009 -12.972 1.00 87.06 92 CYS A O 1
ATOM 757 N N . ALA A 1 93 ? 2.183 6.255 -10.746 1.00 87.75 93 ALA A N 1
ATOM 758 C CA . ALA A 1 93 ? 3.642 6.309 -10.653 1.00 87.75 93 ALA A CA 1
ATOM 759 C C . ALA A 1 93 ? 4.308 5.008 -11.135 1.00 87.75 93 ALA A C 1
ATOM 761 O O . ALA A 1 93 ? 5.288 5.058 -11.876 1.00 87.75 93 ALA A O 1
ATOM 762 N N . ILE A 1 94 ? 3.759 3.850 -10.758 1.00 86.94 94 ILE A N 1
ATOM 763 C CA . ILE A 1 94 ? 4.237 2.543 -11.224 1.00 86.94 94 ILE A CA 1
ATOM 764 C C . ILE A 1 94 ? 4.064 2.423 -12.738 1.00 86.94 94 ILE A C 1
ATOM 766 O O . ILE A 1 94 ? 5.004 2.002 -13.403 1.00 86.94 94 ILE A O 1
ATOM 770 N N . LEU A 1 95 ? 2.926 2.854 -13.291 1.00 84.12 95 LEU A N 1
ATOM 771 C CA . LEU A 1 95 ? 2.695 2.864 -14.737 1.00 84.12 95 LEU A CA 1
ATOM 772 C C . LEU A 1 95 ? 3.744 3.717 -15.465 1.00 84.12 95 LEU A C 1
ATOM 774 O O . LEU A 1 95 ? 4.354 3.251 -16.424 1.00 84.12 95 LEU A O 1
ATOM 778 N N . PHE A 1 96 ? 4.040 4.922 -14.971 1.00 84.25 96 PHE A N 1
ATOM 779 C CA . PHE A 1 96 ? 5.098 5.762 -15.544 1.00 84.25 96 PHE A CA 1
ATOM 780 C C . PHE A 1 96 ? 6.479 5.101 -15.492 1.00 84.25 96 PHE A C 1
ATOM 782 O O . PHE A 1 96 ? 7.223 5.160 -16.468 1.00 84.25 96 PHE A O 1
ATOM 789 N N . LEU A 1 97 ? 6.822 4.453 -14.377 1.00 84.31 97 LEU A N 1
ATOM 790 C CA . LEU A 1 97 ? 8.090 3.732 -14.244 1.00 84.31 97 LEU A CA 1
ATOM 791 C C . LEU A 1 97 ? 8.140 2.478 -15.127 1.00 84.31 97 LEU A C 1
ATOM 793 O O . LEU A 1 97 ? 9.209 2.132 -15.628 1.00 84.31 97 LEU A O 1
ATOM 797 N N . SER A 1 98 ? 7.001 1.817 -15.345 1.00 81.69 98 SER A N 1
ATOM 798 C CA . SER A 1 98 ? 6.910 0.622 -16.185 1.00 81.69 98 SER A CA 1
ATOM 799 C C . SER A 1 98 ? 7.114 0.914 -17.669 1.00 81.69 98 SER A C 1
ATOM 801 O O . SER A 1 98 ? 7.675 0.074 -18.350 1.00 81.69 98 SER A O 1
ATOM 803 N N . ILE A 1 99 ? 6.823 2.129 -18.156 1.00 80.44 99 ILE A N 1
ATOM 804 C CA . ILE A 1 99 ? 7.102 2.516 -19.557 1.00 80.44 99 ILE A CA 1
ATOM 805 C C . ILE A 1 99 ? 8.594 2.367 -19.909 1.00 80.44 99 ILE A C 1
ATOM 807 O O . ILE A 1 99 ? 8.939 2.078 -21.052 1.00 80.44 99 ILE A O 1
ATOM 811 N N . MET A 1 100 ? 9.494 2.542 -18.937 1.00 80.81 100 MET A N 1
ATOM 812 C CA . MET A 1 100 ? 10.943 2.412 -19.148 1.00 80.81 100 MET A CA 1
ATOM 813 C C . MET A 1 100 ? 11.421 0.952 -19.185 1.00 80.81 100 MET A C 1
ATOM 815 O O . MET A 1 100 ? 12.597 0.697 -19.447 1.00 80.81 100 MET A O 1
ATOM 819 N N . ARG A 1 101 ? 10.540 -0.008 -18.891 1.00 81.94 101 ARG A N 1
ATOM 820 C CA . ARG A 1 101 ? 10.847 -1.432 -18.757 1.00 81.94 101 ARG A CA 1
ATOM 821 C C . ARG A 1 101 ? 10.035 -2.240 -19.761 1.00 81.94 101 ARG A C 1
ATOM 823 O O . ARG A 1 101 ? 8.823 -2.129 -19.825 1.00 81.94 101 ARG A O 1
ATOM 830 N N . ILE A 1 102 ? 10.712 -3.082 -20.535 1.00 84.50 102 ILE A N 1
ATOM 831 C CA . ILE A 1 102 ? 10.068 -3.951 -21.538 1.00 84.50 102 ILE A CA 1
ATOM 832 C C . ILE A 1 102 ? 9.844 -5.363 -20.972 1.00 84.50 102 ILE A C 1
ATOM 834 O O . ILE A 1 102 ? 9.023 -6.124 -21.474 1.00 84.50 102 ILE A O 1
ATOM 838 N N . ASP A 1 103 ? 10.549 -5.713 -19.897 1.00 84.38 103 ASP A N 1
ATOM 839 C CA . ASP A 1 103 ? 10.570 -7.048 -19.301 1.00 84.38 103 ASP A CA 1
ATOM 840 C C . ASP A 1 103 ? 9.326 -7.379 -18.466 1.00 84.38 103 ASP A C 1
ATOM 842 O O . ASP A 1 103 ? 9.025 -8.550 -18.257 1.00 84.38 103 ASP A O 1
ATOM 846 N N . VAL A 1 104 ? 8.581 -6.369 -18.009 1.00 83.56 104 VAL A N 1
ATOM 847 C CA . VAL A 1 104 ? 7.385 -6.543 -17.174 1.00 83.56 104 VAL A CA 1
ATOM 848 C C . VAL A 1 104 ? 6.172 -5.955 -17.883 1.00 83.56 104 VAL A C 1
ATOM 850 O O . VAL A 1 104 ? 6.228 -4.830 -18.369 1.00 83.56 104 VAL A O 1
ATOM 853 N N . ASN A 1 105 ? 5.069 -6.704 -17.914 1.00 83.88 105 ASN A N 1
ATOM 854 C CA . ASN A 1 105 ? 3.811 -6.220 -18.473 1.00 83.88 105 ASN A CA 1
ATOM 855 C C . ASN A 1 105 ? 3.253 -5.081 -17.601 1.00 83.88 105 ASN A C 1
ATOM 857 O O . ASN A 1 105 ? 3.071 -5.240 -16.391 1.00 83.88 105 ASN A O 1
ATOM 861 N N . SER A 1 106 ? 2.979 -3.935 -18.222 1.00 82.62 106 SER A N 1
ATOM 862 C CA . SER A 1 106 ? 2.515 -2.727 -17.522 1.00 82.62 106 SER A CA 1
ATOM 863 C C . SER A 1 106 ? 1.033 -2.786 -17.122 1.00 82.62 106 SER A C 1
ATOM 865 O O . SER A 1 106 ? 0.593 -2.051 -16.238 1.00 82.62 106 SER A O 1
ATOM 867 N N . ALA A 1 107 ? 0.241 -3.649 -17.767 1.00 83.19 107 ALA A N 1
ATOM 868 C CA . ALA A 1 107 ? -1.192 -3.791 -17.515 1.00 83.19 107 ALA A CA 1
ATOM 869 C C . ALA A 1 107 ? -1.509 -5.055 -16.694 1.00 83.19 107 ALA A C 1
ATOM 871 O O . ALA A 1 107 ? -0.843 -6.076 -16.869 1.00 83.19 107 ALA A O 1
ATOM 872 N N . PRO A 1 108 ? -2.558 -5.045 -15.846 1.00 81.62 108 PRO A N 1
ATOM 873 C CA . PRO A 1 108 ? -2.998 -6.257 -15.164 1.00 81.62 108 PRO A CA 1
ATOM 874 C C . PRO A 1 108 ? -3.451 -7.323 -16.171 1.00 81.62 108 PRO A C 1
ATOM 876 O O . PRO A 1 108 ? -4.063 -7.002 -17.191 1.00 81.62 108 PRO A O 1
ATOM 879 N N . ASP A 1 109 ? -3.198 -8.594 -15.858 1.00 83.12 109 ASP A N 1
ATOM 880 C CA . ASP A 1 109 ? -3.351 -9.712 -16.805 1.00 83.12 109 ASP A CA 1
ATOM 881 C C . ASP A 1 109 ? -4.762 -9.856 -17.383 1.00 83.12 109 ASP A C 1
ATOM 883 O O . ASP A 1 109 ? -4.948 -10.143 -18.564 1.00 83.12 109 ASP A O 1
ATOM 887 N N . TRP A 1 110 ? -5.792 -9.607 -16.573 1.00 85.69 110 TRP A N 1
ATOM 888 C CA . TRP A 1 110 ? -7.172 -9.659 -17.059 1.00 85.69 110 TRP A CA 1
ATOM 889 C C . TRP A 1 110 ? -7.443 -8.596 -18.137 1.00 85.69 110 TRP A C 1
ATOM 891 O O . TRP A 1 110 ? -8.248 -8.825 -19.036 1.00 85.69 110 TRP A O 1
ATOM 901 N N . PHE A 1 111 ? -6.756 -7.453 -18.079 1.00 84.12 111 PHE A N 1
ATOM 902 C CA . PHE A 1 111 ? -6.923 -6.353 -19.024 1.00 84.12 111 PHE A CA 1
ATOM 903 C C . PHE A 1 111 ? -6.058 -6.540 -20.277 1.00 84.12 111 PHE A C 1
ATOM 905 O O . PHE A 1 111 ? -6.520 -6.264 -21.384 1.00 84.12 111 PHE A O 1
ATOM 912 N N . SER A 1 112 ? -4.846 -7.090 -20.131 1.00 83.31 112 SER A N 1
ATOM 913 C CA . SER A 1 112 ? -3.944 -7.390 -21.257 1.00 83.31 112 SER A CA 1
ATOM 914 C C . SER A 1 112 ? -4.444 -8.522 -22.171 1.00 83.31 112 SER A C 1
ATOM 916 O O . SER A 1 112 ? -4.014 -8.628 -23.327 1.00 83.31 112 SER A O 1
ATOM 918 N N . ASN A 1 113 ? -5.366 -9.349 -21.665 1.00 81.62 113 ASN A N 1
ATOM 919 C CA . ASN A 1 113 ? -6.075 -10.377 -22.428 1.00 81.62 113 ASN A CA 1
ATOM 920 C C . ASN A 1 113 ? -7.253 -9.820 -23.242 1.00 81.62 113 ASN A C 1
ATOM 922 O O . ASN A 1 113 ? -7.584 -10.376 -24.285 1.00 81.62 113 ASN A O 1
ATOM 926 N N . LEU A 1 114 ? -7.878 -8.729 -22.786 1.00 86.31 114 LEU A N 1
ATOM 927 C CA . LEU A 1 114 ? -8.990 -8.086 -23.496 1.00 86.31 114 LEU A CA 1
ATOM 928 C C . LEU A 1 114 ? -8.496 -7.136 -24.587 1.00 86.31 114 LEU A C 1
ATOM 930 O O . LEU A 1 114 ? -9.073 -7.076 -25.670 1.00 86.31 114 LEU A O 1
ATOM 934 N N . LEU A 1 115 ? -7.432 -6.384 -24.299 1.00 80.69 115 LEU A N 1
ATOM 935 C CA . LEU A 1 115 ? -6.867 -5.390 -25.201 1.00 80.69 115 LEU A CA 1
ATOM 936 C C . LEU A 1 115 ? -5.354 -5.587 -25.321 1.00 80.69 115 LEU A C 1
ATOM 938 O O . LEU A 1 115 ? -4.633 -5.691 -24.329 1.00 80.69 115 LEU A O 1
ATOM 942 N N . TYR A 1 116 ? -4.856 -5.587 -26.558 1.00 76.12 116 TYR A N 1
ATOM 943 C CA . TYR A 1 116 ? -3.424 -5.641 -26.862 1.00 76.12 116 TYR A CA 1
ATOM 944 C C . TYR A 1 116 ? -2.758 -4.282 -26.603 1.00 76.12 116 TYR A C 1
ATOM 946 O O . TYR A 1 116 ? -2.409 -3.558 -27.529 1.00 76.12 116 TYR A O 1
ATOM 954 N N . ILE A 1 117 ? -2.616 -3.931 -25.326 1.00 78.44 117 ILE A N 1
ATOM 955 C CA . ILE A 1 117 ? -2.100 -2.624 -24.893 1.00 78.44 117 ILE A CA 1
ATOM 956 C C . ILE A 1 117 ? -0.570 -2.615 -24.835 1.00 78.44 117 ILE A C 1
ATOM 958 O O . ILE A 1 117 ? 0.044 -1.609 -25.175 1.00 78.44 117 ILE A O 1
ATOM 962 N N . ASP A 1 118 ? 0.052 -3.739 -24.472 1.00 78.88 118 ASP A N 1
ATOM 963 C CA . ASP A 1 118 ? 1.507 -3.847 -24.322 1.00 78.88 118 ASP A CA 1
ATOM 964 C C . ASP A 1 118 ? 2.114 -4.745 -25.415 1.00 78.88 118 ASP A C 1
ATOM 966 O O . ASP A 1 118 ? 2.437 -5.919 -25.214 1.00 78.88 118 ASP A O 1
ATOM 970 N N . MET A 1 119 ? 2.187 -4.205 -26.637 1.00 82.44 119 MET A N 1
ATOM 971 C CA . MET A 1 119 ? 2.759 -4.921 -27.786 1.00 82.44 119 MET A CA 1
ATOM 972 C C . MET A 1 119 ? 4.272 -5.129 -27.646 1.00 82.44 119 MET A C 1
ATOM 974 O O . MET A 1 119 ? 4.787 -6.156 -28.090 1.00 82.44 119 MET A O 1
ATOM 978 N N . PHE A 1 120 ? 4.979 -4.190 -27.011 1.00 86.00 120 PHE A N 1
ATOM 979 C CA . PHE A 1 120 ? 6.430 -4.262 -26.848 1.00 86.00 120 PHE A CA 1
ATOM 980 C C . PHE A 1 120 ? 6.828 -5.425 -25.944 1.00 86.00 120 PHE A C 1
ATOM 982 O O . PHE A 1 120 ? 7.648 -6.247 -26.355 1.00 86.00 120 PHE A O 1
ATOM 989 N N . ASN A 1 121 ? 6.189 -5.567 -24.780 1.00 88.81 121 ASN A N 1
ATOM 990 C CA . ASN A 1 121 ? 6.434 -6.695 -23.886 1.00 88.81 121 ASN A CA 1
ATOM 991 C C . ASN A 1 121 ? 6.156 -8.048 -24.575 1.00 88.81 121 ASN A C 1
ATOM 993 O O . ASN A 1 121 ? 6.987 -8.956 -24.533 1.00 88.81 121 ASN A O 1
ATOM 997 N N . LYS A 1 122 ? 5.042 -8.170 -25.313 1.00 85.75 122 LYS A N 1
ATOM 998 C CA . LYS A 1 122 ? 4.721 -9.402 -26.060 1.00 85.75 122 LYS A CA 1
ATOM 999 C C . LYS A 1 122 ? 5.746 -9.706 -27.155 1.00 85.75 122 LYS A C 1
ATOM 1001 O O . LYS A 1 122 ? 6.133 -10.861 -27.317 1.00 85.75 122 LYS A O 1
ATOM 1006 N N . SER A 1 123 ? 6.211 -8.690 -27.885 1.00 88.94 123 SER A N 1
ATOM 1007 C CA . SER A 1 123 ? 7.257 -8.863 -28.903 1.00 88.94 123 SER A CA 1
ATOM 1008 C C . SER A 1 123 ? 8.595 -9.302 -28.297 1.00 88.94 123 SER A C 1
ATOM 1010 O O . SER A 1 123 ? 9.291 -10.136 -28.876 1.00 88.94 123 SER A O 1
ATOM 1012 N N . TYR A 1 124 ? 8.918 -8.807 -27.099 1.00 90.75 124 TYR A N 1
ATOM 1013 C CA . TYR A 1 124 ? 10.094 -9.209 -26.338 1.00 90.75 124 TYR A CA 1
ATOM 1014 C C . TYR A 1 124 ? 10.002 -10.669 -25.875 1.00 90.75 124 TYR A C 1
ATOM 1016 O O . TYR A 1 124 ? 10.938 -11.438 -26.076 1.00 90.75 124 TYR A O 1
ATOM 1024 N N . TYR A 1 125 ? 8.856 -11.109 -25.350 1.00 90.44 125 TYR A N 1
ATOM 1025 C CA . TYR A 1 125 ? 8.668 -12.525 -25.015 1.00 90.44 125 TYR A CA 1
ATOM 1026 C C . TYR A 1 125 ? 8.681 -13.437 -26.247 1.00 90.44 125 TYR A C 1
ATOM 1028 O O . TYR A 1 125 ? 9.240 -14.532 -26.192 1.00 90.44 125 TYR A O 1
ATOM 1036 N N . ALA A 1 126 ? 8.111 -12.993 -27.370 1.00 92.00 126 ALA A N 1
ATOM 1037 C CA . ALA A 1 126 ? 8.148 -13.749 -28.618 1.00 92.00 126 ALA A CA 1
ATOM 1038 C C . ALA A 1 126 ? 9.584 -13.924 -29.138 1.00 92.00 126 ALA A C 1
ATOM 1040 O O . ALA A 1 126 ? 9.944 -15.018 -29.569 1.00 92.00 126 ALA A O 1
ATOM 1041 N N . SER A 1 127 ? 10.427 -12.888 -29.059 1.00 94.00 127 SER A N 1
ATOM 1042 C CA . SER A 1 127 ? 11.830 -12.990 -29.482 1.00 94.00 127 SER A CA 1
ATOM 1043 C C . SER A 1 127 ? 12.639 -13.924 -28.580 1.00 94.00 127 SER A C 1
ATOM 1045 O O . SER A 1 127 ? 13.411 -14.737 -29.087 1.00 94.00 127 SER A O 1
ATOM 1047 N N . ILE A 1 128 ? 12.401 -13.889 -27.265 1.00 92.88 128 ILE A N 1
ATOM 1048 C CA . ILE A 1 128 ? 12.977 -14.843 -26.307 1.00 92.88 128 ILE A CA 1
ATOM 1049 C C . ILE A 1 128 ? 12.566 -16.278 -26.657 1.00 92.88 128 ILE A C 1
ATOM 1051 O O . ILE A 1 128 ? 13.413 -17.169 -26.701 1.00 92.88 128 ILE A O 1
ATOM 1055 N N . LEU A 1 129 ? 11.284 -16.509 -26.953 1.00 95.44 129 LEU A N 1
ATOM 1056 C CA . LEU A 1 129 ? 10.778 -17.830 -27.324 1.00 95.44 129 LEU A CA 1
ATOM 1057 C C . LEU A 1 129 ? 11.427 -18.350 -28.617 1.00 95.44 129 LEU A C 1
ATOM 1059 O O . LEU A 1 129 ? 11.850 -19.505 -28.675 1.00 95.44 129 LEU A O 1
ATOM 1063 N N . ILE A 1 130 ? 11.554 -17.502 -29.642 1.00 96.56 130 ILE A N 1
ATOM 1064 C CA . ILE A 1 130 ? 12.239 -17.841 -30.901 1.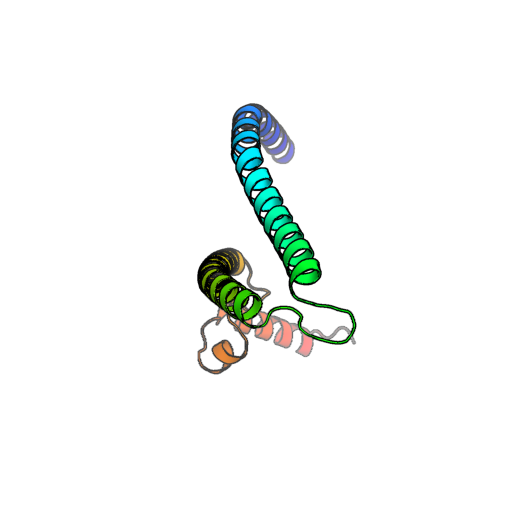00 96.56 130 ILE A CA 1
ATOM 1065 C C . ILE A 1 130 ? 13.710 -18.186 -30.626 1.00 96.56 130 ILE A C 1
ATOM 1067 O O . ILE A 1 130 ? 14.213 -19.204 -31.097 1.00 96.56 130 ILE A O 1
ATOM 1071 N N . GLN A 1 131 ? 14.397 -17.391 -29.804 1.00 95.88 131 GLN A N 1
ATOM 1072 C CA . GLN A 1 131 ? 15.794 -17.649 -29.460 1.00 95.88 131 GLN A CA 1
ATOM 1073 C C . GLN A 1 131 ? 15.965 -18.991 -28.734 1.00 95.88 131 GLN A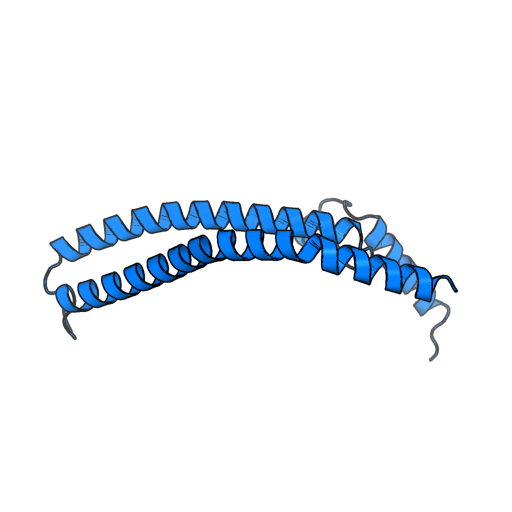 C 1
ATOM 1075 O O . GLN A 1 131 ? 16.869 -19.750 -29.071 1.00 95.88 131 GLN A O 1
ATOM 1080 N N . HIS A 1 132 ? 15.091 -19.316 -27.779 1.00 94.81 132 HIS A N 1
ATOM 1081 C CA . HIS A 1 132 ? 15.158 -20.587 -27.052 1.00 94.81 132 HIS A CA 1
ATOM 1082 C C . HIS A 1 132 ? 14.761 -21.799 -27.894 1.00 94.81 132 HIS A C 1
ATOM 1084 O O . HIS A 1 132 ? 15.288 -22.882 -27.666 1.00 94.81 132 HIS A O 1
ATOM 1090 N N . THR A 1 133 ? 13.853 -21.642 -28.857 1.00 95.88 133 THR A N 1
ATOM 1091 C CA . THR A 1 133 ? 13.436 -22.750 -29.733 1.00 95.88 133 THR A CA 1
ATOM 1092 C C . THR A 1 133 ? 14.495 -23.099 -30.776 1.00 95.88 133 THR A C 1
ATOM 1094 O O . THR A 1 133 ? 14.661 -24.276 -31.083 1.00 95.88 133 THR A O 1
ATOM 1097 N N . HIS A 1 134 ? 15.242 -22.114 -31.287 1.00 95.19 134 HIS A N 1
ATOM 1098 C CA . HIS A 1 134 ? 16.283 -22.346 -32.296 1.00 95.19 134 HIS A CA 1
ATOM 1099 C C . HIS A 1 134 ? 17.687 -22.565 -31.720 1.00 95.19 134 HIS A C 1
ATOM 1101 O O . HIS A 1 134 ? 18.467 -23.303 -32.313 1.00 95.19 134 HIS A O 1
ATOM 1107 N N . ASN A 1 135 ? 18.010 -21.952 -30.577 1.00 93.50 135 ASN A N 1
ATOM 1108 C CA . ASN A 1 135 ? 19.334 -22.007 -29.952 1.00 93.50 135 ASN A CA 1
ATOM 1109 C C . ASN A 1 135 ? 19.252 -22.581 -28.530 1.00 93.50 135 ASN A C 1
ATOM 1111 O O . ASN A 1 135 ? 19.788 -21.998 -27.584 1.00 93.50 135 ASN A O 1
ATOM 1115 N N . ASN A 1 136 ? 18.545 -23.701 -28.361 1.00 90.00 136 ASN A N 1
ATOM 1116 C CA . ASN A 1 136 ? 18.529 -24.407 -27.083 1.00 90.00 136 ASN A CA 1
ATOM 1117 C C . ASN A 1 136 ? 19.922 -25.024 -26.829 1.00 90.00 136 ASN A C 1
ATOM 1119 O O . ASN A 1 136 ? 20.398 -25.769 -27.683 1.00 90.00 136 ASN A O 1
ATOM 1123 N N . PRO A 1 137 ? 20.603 -24.722 -25.707 1.00 87.88 137 PRO A N 1
ATOM 1124 C CA . PRO A 1 137 ? 21.924 -25.283 -25.408 1.00 87.88 137 PRO A CA 1
ATOM 1125 C C . PRO A 1 137 ? 21.905 -26.757 -24.955 1.00 87.88 137 PRO A C 1
ATOM 1127 O O . PRO A 1 137 ? 22.961 -27.275 -24.593 1.00 87.88 137 PRO A O 1
ATOM 1130 N N . ILE A 1 138 ? 20.730 -27.399 -24.925 1.00 77.75 138 ILE A N 1
ATOM 1131 C CA . ILE A 1 138 ? 20.533 -28.823 -24.602 1.00 77.75 138 ILE A CA 1
ATOM 1132 C C . ILE A 1 138 ? 20.390 -29.625 -25.891 1.00 77.75 138 ILE A C 1
ATOM 1134 O O . ILE A 1 138 ? 19.563 -29.210 -26.734 1.00 77.75 138 ILE A O 1
#

Secondary structure (DSSP, 8-state):
-HHHHHHHHHHHHHHHHHHHHHHHHHHHHHHHHHHHHHHHHHHHHHHHHHHHHB-SSSBS-HHHHHHHHHHHHHHHHHHHHHHHHHHHHHHHHHHHHHTT-SSS-SS-HHHHTTS---HHHHHHHHHHHHHHHHS---

pLDDT: mean 86.16, std 4.96, range [68.62, 96.56]